Protein AF-A0A183VD42-F1 (afdb_monomer)

Sequence (102 aa):
MDDEQLRRLIASLSLLSDHGSFPLHTFSVLASAAPNDKLAEQLHQRWLSEESFAKIASIALLHVHHMGDMGDLALWSYCLAHLLSDYRSRHSLRKENRMMFR

Radius of gyration: 14.02 Å; Cα contacts (8 Å, |Δi|>4): 71; chains: 1; bounding box: 34×25×36 Å

Secondary structure (DSSP, 8-state):
--HHHHHHHHHHHHHHHHSSS--HHHHHHHHHHS-HHHHHHHHHHHHHH-HHHHHHHHHHHHHHHHHS-GGGHHHHHHHHHHHHHHHHHHHHHHHH-TTS--

Structure (mmCIF, N/CA/C/O backbone):
data_AF-A0A183VD42-F1
#
_entry.id   AF-A0A183VD42-F1
#
loop_
_atom_site.group_PDB
_atom_site.id
_atom_site.type_symbol
_atom_site.label_atom_id
_atom_site.label_alt_id
_atom_site.label_comp_id
_atom_site.label_asym_id
_atom_site.label_entity_id
_atom_site.label_seq_id
_atom_site.pdbx_PDB_ins_code
_atom_site.Cartn_x
_atom_site.Cartn_y
_atom_site.Cartn_z
_atom_site.occupancy
_atom_site.B_iso_or_equiv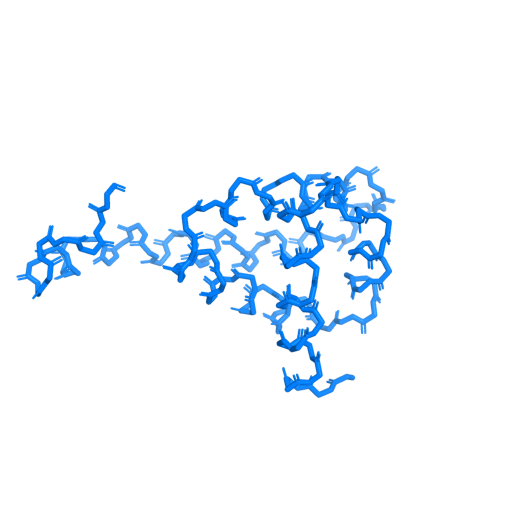
_atom_site.auth_seq_id
_atom_site.auth_comp_id
_atom_site.auth_asym_id
_atom_site.auth_atom_id
_atom_site.pdbx_PDB_model_num
ATOM 1 N N . MET A 1 1 ? 11.074 -10.789 -5.867 1.00 73.31 1 MET A N 1
ATOM 2 C CA . MET A 1 1 ? 11.077 -10.460 -4.428 1.00 73.31 1 MET A CA 1
ATOM 3 C C . MET A 1 1 ? 10.145 -11.429 -3.724 1.00 73.31 1 MET A C 1
ATOM 5 O O . MET A 1 1 ? 9.095 -11.719 -4.289 1.00 73.31 1 MET A O 1
ATOM 9 N N . ASP A 1 2 ? 10.542 -11.977 -2.577 1.00 85.31 2 ASP A N 1
ATOM 10 C CA . ASP A 1 2 ? 9.658 -12.834 -1.776 1.00 85.31 2 ASP A CA 1
ATOM 11 C C . ASP A 1 2 ? 8.735 -11.997 -0.861 1.00 85.31 2 ASP A C 1
ATOM 13 O O . ASP A 1 2 ? 8.968 -10.803 -0.647 1.00 85.31 2 ASP A O 1
ATOM 17 N N . ASP A 1 3 ? 7.653 -12.604 -0.364 1.00 84.69 3 ASP A N 1
ATOM 18 C CA . ASP A 1 3 ? 6.622 -11.887 0.406 1.00 84.69 3 ASP A CA 1
ATOM 19 C C . ASP A 1 3 ? 7.135 -11.404 1.768 1.00 84.69 3 ASP A C 1
ATOM 21 O O . ASP A 1 3 ? 6.746 -10.342 2.250 1.00 84.69 3 ASP A O 1
ATOM 25 N N . GLU A 1 4 ? 8.066 -12.144 2.371 1.00 88.25 4 GLU A N 1
ATOM 26 C CA . GLU A 1 4 ? 8.644 -11.806 3.670 1.00 88.25 4 GLU A CA 1
ATOM 27 C C . GLU A 1 4 ? 9.580 -10.592 3.575 1.00 88.25 4 GLU A C 1
ATOM 29 O O . GLU A 1 4 ? 9.560 -9.712 4.438 1.00 88.25 4 GLU A O 1
ATOM 34 N N . GLN A 1 5 ? 10.374 -10.503 2.509 1.00 88.25 5 GLN A N 1
ATOM 35 C CA . GLN A 1 5 ? 11.199 -9.343 2.186 1.00 88.25 5 GLN A CA 1
ATOM 36 C C . GLN A 1 5 ? 10.332 -8.114 1.940 1.00 88.25 5 GLN A C 1
ATOM 38 O O . GLN A 1 5 ? 10.607 -7.057 2.509 1.00 88.25 5 GLN A O 1
ATOM 43 N N . LEU A 1 6 ? 9.271 -8.250 1.142 1.00 89.25 6 LEU A N 1
ATOM 44 C CA . LEU A 1 6 ? 8.360 -7.147 0.855 1.00 89.25 6 LEU A CA 1
ATOM 45 C C . LEU A 1 6 ? 7.690 -6.632 2.136 1.00 89.25 6 LEU A C 1
ATOM 47 O O . LEU A 1 6 ? 7.701 -5.429 2.398 1.00 89.25 6 LEU A O 1
ATOM 51 N N . ARG A 1 7 ? 7.195 -7.540 2.982 1.00 90.19 7 ARG A N 1
ATOM 52 C CA . ARG A 1 7 ? 6.612 -7.213 4.288 1.00 90.19 7 ARG A CA 1
ATOM 53 C C . ARG A 1 7 ? 7.593 -6.457 5.184 1.00 90.19 7 ARG A C 1
ATOM 55 O O . ARG A 1 7 ? 7.238 -5.433 5.768 1.00 90.19 7 ARG A O 1
ATOM 62 N N . ARG 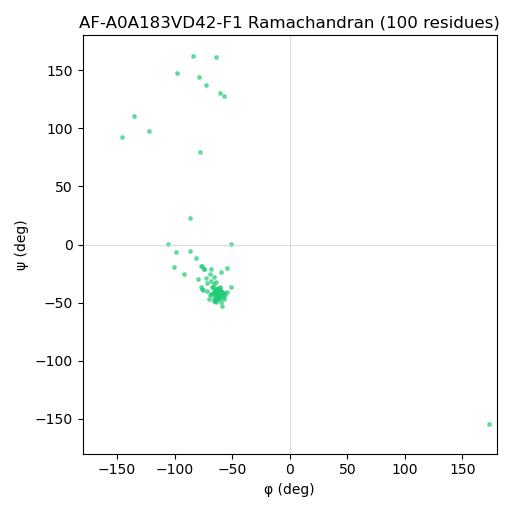A 1 8 ? 8.844 -6.926 5.278 1.00 91.00 8 ARG A N 1
ATOM 63 C CA . ARG A 1 8 ? 9.902 -6.264 6.064 1.00 91.00 8 ARG A CA 1
ATOM 64 C C . ARG A 1 8 ? 10.243 -4.880 5.526 1.00 91.00 8 ARG A C 1
ATOM 66 O O . ARG A 1 8 ? 10.457 -3.966 6.321 1.00 91.00 8 ARG A O 1
ATOM 73 N N . LEU A 1 9 ? 10.280 -4.709 4.206 1.00 90.38 9 LEU A N 1
ATOM 74 C CA . LEU A 1 9 ? 10.547 -3.416 3.578 1.00 90.38 9 LEU A CA 1
ATOM 75 C C . LEU A 1 9 ? 9.418 -2.425 3.863 1.00 90.38 9 LEU A C 1
ATOM 77 O O . LEU A 1 9 ? 9.699 -1.322 4.320 1.00 90.38 9 LEU A O 1
ATOM 81 N N . ILE A 1 10 ? 8.156 -2.827 3.700 1.00 88.94 10 ILE A N 1
ATOM 82 C CA . ILE A 1 10 ? 6.996 -1.985 4.035 1.00 88.94 10 ILE A CA 1
ATOM 83 C C . ILE A 1 10 ? 6.992 -1.605 5.521 1.00 88.94 10 ILE A C 1
ATOM 85 O O . ILE A 1 10 ? 6.813 -0.433 5.852 1.00 88.94 10 ILE A O 1
ATOM 89 N N . ALA A 1 11 ? 7.271 -2.555 6.417 1.00 88.75 11 ALA A N 1
ATOM 90 C CA . ALA A 1 11 ? 7.405 -2.272 7.846 1.00 88.75 11 ALA A CA 1
ATOM 91 C C . ALA A 1 11 ? 8.550 -1.284 8.137 1.00 88.75 11 ALA A C 1
ATOM 93 O O . ALA A 1 11 ? 8.394 -0.372 8.945 1.00 88.75 11 ALA A O 1
ATOM 94 N N . SER A 1 12 ? 9.682 -1.415 7.443 1.00 89.06 12 SER A N 1
ATOM 95 C CA . SER A 1 12 ? 10.818 -0.498 7.597 1.00 89.06 12 SER A CA 1
ATOM 96 C C . SER A 1 12 ? 10.484 0.909 7.097 1.00 89.06 12 SER A C 1
ATOM 98 O O . SER A 1 12 ? 10.819 1.888 7.757 1.00 89.06 12 SER A O 1
ATOM 100 N N . LEU A 1 13 ? 9.784 1.026 5.964 1.00 85.56 13 LEU A N 1
ATOM 101 C CA . LEU A 1 13 ? 9.320 2.309 5.424 1.00 85.56 13 LEU A CA 1
ATOM 102 C C . LEU A 1 13 ? 8.347 3.005 6.388 1.00 85.56 13 LEU A C 1
ATOM 104 O O . LEU A 1 13 ? 8.449 4.212 6.593 1.00 85.56 13 LEU A O 1
ATOM 108 N N . SER A 1 14 ? 7.453 2.229 7.005 1.00 83.44 14 SER A N 1
ATOM 109 C CA . SER A 1 14 ? 6.534 2.690 8.050 1.00 83.44 14 SER A CA 1
ATOM 110 C C . SER A 1 14 ? 7.279 3.207 9.285 1.00 83.44 14 SER A C 1
ATOM 112 O O . SER A 1 14 ? 6.979 4.286 9.784 1.00 83.44 14 SER A O 1
ATOM 114 N N . LEU A 1 15 ? 8.291 2.474 9.752 1.00 86.44 15 LEU A N 1
ATOM 115 C CA . LEU A 1 15 ? 9.092 2.882 10.907 1.00 86.44 15 LEU A CA 1
ATOM 116 C C . LEU A 1 15 ? 9.886 4.163 10.619 1.00 86.44 15 LEU A C 1
ATOM 118 O O . LEU A 1 15 ? 10.000 5.040 11.470 1.00 86.44 15 LEU A O 1
ATOM 122 N N . LEU A 1 16 ? 10.410 4.311 9.401 1.00 81.81 16 LEU A N 1
ATOM 123 C CA . LEU A 1 16 ? 11.116 5.526 8.994 1.00 81.81 16 LEU A CA 1
ATOM 124 C C . LEU A 1 16 ? 10.194 6.751 8.942 1.00 81.81 16 LEU A C 1
ATOM 126 O O . LEU A 1 16 ? 10.638 7.846 9.285 1.00 81.81 16 LEU A O 1
ATOM 130 N N . SER A 1 17 ? 8.920 6.585 8.570 1.00 79.44 17 SER A N 1
ATOM 131 C CA . SER A 1 17 ? 7.954 7.691 8.615 1.00 79.44 17 SER A CA 1
ATOM 132 C C . SER A 1 17 ? 7.588 8.154 10.022 1.00 79.44 17 SER A C 1
ATOM 134 O O . SER A 1 17 ? 7.175 9.298 10.176 1.00 79.44 17 SER A O 1
ATOM 136 N N . ASP A 1 18 ? 7.779 7.327 11.050 1.00 76.56 18 ASP A N 1
ATOM 137 C CA . ASP A 1 18 ? 7.575 7.762 12.438 1.00 76.56 18 ASP A CA 1
ATOM 138 C C . ASP A 1 18 ? 8.716 8.673 12.930 1.00 76.56 18 ASP A C 1
ATOM 140 O O . ASP A 1 18 ? 8.544 9.460 13.861 1.00 76.56 18 ASP A O 1
ATOM 144 N N . HIS A 1 19 ? 9.883 8.606 12.281 1.00 78.00 19 HIS A N 1
ATOM 145 C CA . HIS A 1 19 ? 11.076 9.384 12.622 1.00 78.00 19 HIS A CA 1
ATOM 146 C C . HIS A 1 19 ? 11.366 10.542 11.654 1.00 78.00 19 HIS A C 1
ATOM 148 O O . HIS A 1 19 ? 12.349 11.263 11.837 1.00 78.00 19 HIS A O 1
ATOM 154 N N . GLY A 1 20 ? 10.538 10.747 10.627 1.00 73.81 20 GLY A N 1
ATOM 155 C CA . GLY A 1 20 ? 10.779 11.760 9.605 1.00 73.81 20 GLY A CA 1
ATOM 156 C C . GLY A 1 20 ? 9.794 11.695 8.443 1.00 73.81 20 GLY A C 1
ATOM 157 O O . GLY A 1 20 ? 8.664 11.240 8.577 1.00 73.81 20 GLY A O 1
ATOM 158 N N . SER A 1 21 ? 10.204 12.181 7.272 1.00 76.50 21 SER A N 1
ATOM 159 C CA . SER A 1 21 ? 9.385 12.044 6.069 1.00 76.50 21 SER A CA 1
ATOM 160 C C . SER A 1 21 ? 9.399 10.598 5.571 1.00 76.50 21 SER A C 1
ATOM 162 O O . SER A 1 21 ? 10.444 9.950 5.510 1.00 76.50 21 SER A O 1
ATOM 164 N N . PHE A 1 22 ? 8.231 10.096 5.164 1.00 81.06 22 PHE A N 1
ATOM 165 C CA . PHE A 1 22 ? 8.147 8.815 4.469 1.00 81.06 22 PHE A CA 1
ATOM 166 C C . PHE A 1 22 ? 9.028 8.861 3.207 1.00 81.06 22 PHE A C 1
ATOM 168 O O . PHE A 1 22 ? 8.883 9.795 2.408 1.00 81.06 22 PHE A O 1
ATOM 175 N N . PRO A 1 23 ? 9.942 7.896 2.999 1.00 85.94 23 PRO A N 1
ATOM 176 C CA . PRO A 1 23 ? 10.898 7.950 1.897 1.00 85.94 23 PRO A CA 1
ATOM 177 C C . PRO A 1 23 ? 10.220 7.556 0.574 1.00 85.94 23 PRO A C 1
ATOM 179 O O . PRO A 1 23 ? 10.356 6.438 0.076 1.00 85.94 23 PRO A O 1
ATOM 182 N N . LEU A 1 24 ? 9.486 8.513 -0.002 1.00 86.62 24 LEU A N 1
ATOM 183 C CA . LEU A 1 24 ? 8.653 8.352 -1.199 1.00 86.62 24 LEU A CA 1
ATOM 184 C C . LEU A 1 24 ? 9.423 7.790 -2.397 1.00 86.62 24 LEU A C 1
ATOM 186 O O . LEU A 1 24 ? 8.930 6.893 -3.070 1.00 86.62 24 LEU A O 1
ATOM 190 N N . HIS A 1 25 ? 10.656 8.247 -2.616 1.00 85.88 25 HIS A N 1
ATOM 191 C CA . HIS A 1 25 ? 11.495 7.732 -3.698 1.00 85.88 25 HIS A CA 1
ATOM 192 C C . HIS A 1 25 ? 11.831 6.244 -3.510 1.00 85.88 25 HIS A C 1
ATOM 194 O O . HIS A 1 25 ? 11.782 5.467 -4.461 1.00 85.88 25 HIS A O 1
ATOM 200 N N . THR A 1 26 ? 12.140 5.818 -2.281 1.00 87.81 26 THR A N 1
ATOM 201 C CA . THR A 1 26 ? 12.397 4.403 -1.969 1.00 87.81 26 THR A CA 1
ATOM 202 C C . THR A 1 26 ? 11.153 3.559 -2.221 1.00 87.81 26 THR A C 1
ATOM 204 O O . THR A 1 26 ? 11.256 2.457 -2.755 1.00 87.81 26 THR A O 1
ATOM 207 N N . PHE A 1 27 ? 9.973 4.089 -1.894 1.00 89.06 27 PHE A N 1
ATOM 208 C CA . PHE A 1 27 ? 8.713 3.431 -2.215 1.00 89.06 27 PHE A CA 1
ATOM 209 C C . PHE A 1 27 ? 8.466 3.336 -3.728 1.00 89.06 27 PHE A C 1
ATOM 211 O O . PHE A 1 27 ? 8.055 2.281 -4.189 1.00 89.06 27 PHE A O 1
ATOM 218 N N . SER A 1 28 ? 8.778 4.364 -4.521 1.00 88.00 28 SER A N 1
ATOM 219 C CA . SER A 1 28 ? 8.666 4.298 -5.990 1.00 88.00 28 SER A CA 1
ATOM 220 C C . SER A 1 28 ? 9.581 3.235 -6.605 1.00 88.00 28 SER A C 1
ATOM 222 O O . SER A 1 28 ? 9.182 2.497 -7.507 1.00 88.00 28 SER A O 1
ATOM 224 N N . VAL A 1 29 ? 10.802 3.095 -6.081 1.00 88.00 29 VAL A N 1
ATOM 225 C CA . VAL A 1 29 ? 11.709 2.009 -6.485 1.00 88.00 29 VAL A CA 1
ATOM 226 C C . VAL A 1 29 ? 11.128 0.647 -6.096 1.00 88.00 29 VAL A C 1
ATOM 228 O O . VAL A 1 29 ? 11.177 -0.291 -6.885 1.00 88.00 29 VAL A O 1
ATOM 231 N N . LEU A 1 30 ? 10.523 0.535 -4.911 1.00 88.44 30 LEU A N 1
ATOM 232 C CA . LEU A 1 30 ? 9.847 -0.691 -4.489 1.00 88.44 30 LEU A CA 1
ATOM 233 C C . LEU A 1 30 ? 8.650 -1.021 -5.393 1.00 88.44 30 LEU A C 1
ATOM 235 O O . LEU A 1 30 ? 8.500 -2.171 -5.794 1.00 88.44 30 LEU A O 1
ATOM 239 N N . ALA A 1 31 ? 7.836 -0.024 -5.740 1.00 88.19 31 ALA A N 1
ATOM 240 C CA . ALA A 1 31 ? 6.662 -0.173 -6.594 1.00 88.19 31 ALA A CA 1
ATOM 241 C C . ALA A 1 31 ? 7.019 -0.644 -8.008 1.00 88.19 31 ALA A C 1
ATOM 243 O O . ALA A 1 31 ? 6.333 -1.500 -8.550 1.00 88.19 31 ALA A O 1
ATOM 244 N N . SER A 1 32 ? 8.138 -0.174 -8.562 1.00 86.62 32 SER A N 1
ATOM 245 C CA . SER A 1 32 ? 8.624 -0.636 -9.871 1.00 86.62 32 SER A CA 1
ATOM 246 C C . SER A 1 32 ? 9.296 -2.018 -9.839 1.00 86.62 32 SER A C 1
ATOM 248 O O . SER A 1 32 ? 9.426 -2.659 -10.881 1.00 86.62 32 SER A O 1
ATOM 250 N N . ALA A 1 33 ? 9.720 -2.502 -8.666 1.00 87.88 33 ALA A N 1
ATOM 251 C CA . ALA A 1 33 ? 10.408 -3.788 -8.508 1.00 87.88 33 ALA A CA 1
ATOM 252 C C . ALA A 1 33 ? 9.506 -4.932 -8.000 1.00 87.88 33 ALA A C 1
ATOM 254 O O . ALA A 1 33 ? 9.865 -6.109 -8.121 1.00 87.88 33 ALA A O 1
ATOM 255 N N . ALA A 1 34 ? 8.367 -4.609 -7.386 1.00 88.88 34 ALA A N 1
ATOM 256 C CA . ALA A 1 34 ? 7.448 -5.564 -6.778 1.00 88.88 34 ALA A CA 1
ATOM 257 C C . ALA A 1 34 ? 6.272 -5.908 -7.708 1.00 88.88 34 ALA A C 1
ATOM 259 O O . ALA A 1 34 ? 5.782 -5.039 -8.423 1.00 88.88 34 ALA A O 1
ATOM 260 N N . PRO A 1 35 ? 5.736 -7.141 -7.655 1.00 90.44 35 PRO A N 1
ATOM 261 C CA . PRO A 1 35 ? 4.427 -7.431 -8.234 1.00 90.44 35 PRO A CA 1
ATOM 262 C C . PRO A 1 35 ? 3.335 -6.576 -7.572 1.00 90.44 35 PRO A C 1
ATOM 264 O O . PRO A 1 35 ? 3.248 -6.510 -6.343 1.00 90.44 35 PRO A O 1
ATOM 267 N N . ASN A 1 36 ? 2.510 -5.920 -8.391 1.00 90.75 36 ASN A N 1
ATOM 268 C CA . ASN A 1 36 ? 1.508 -4.946 -7.943 1.00 90.75 36 ASN A CA 1
ATOM 269 C C . ASN A 1 36 ? 0.454 -5.533 -6.992 1.00 90.75 36 ASN A C 1
ATOM 271 O O . ASN A 1 36 ? 0.029 -4.861 -6.057 1.00 90.75 36 ASN A O 1
ATOM 275 N N . ASP A 1 37 ? 0.044 -6.778 -7.217 1.00 92.06 37 ASP A N 1
ATOM 276 C CA . ASP A 1 37 ? -0.897 -7.520 -6.374 1.00 92.06 37 ASP A CA 1
ATOM 277 C C . ASP A 1 37 ? -0.320 -7.768 -4.975 1.00 92.06 37 ASP A C 1
ATOM 279 O O . ASP A 1 37 ? -0.943 -7.429 -3.970 1.00 92.06 37 ASP A O 1
ATOM 283 N N . LYS A 1 38 ? 0.918 -8.266 -4.906 1.00 92.75 38 LYS A N 1
ATOM 284 C CA . LYS A 1 38 ? 1.617 -8.525 -3.641 1.00 92.75 38 LYS A CA 1
ATOM 285 C C . LYS A 1 38 ? 1.892 -7.238 -2.874 1.00 92.75 38 LYS A C 1
ATOM 287 O O . LYS A 1 38 ? 1.736 -7.193 -1.657 1.00 92.75 38 LYS A O 1
ATOM 292 N N . LEU A 1 39 ? 2.285 -6.174 -3.574 1.00 91.94 39 LEU A N 1
ATOM 293 C CA . LEU A 1 39 ? 2.483 -4.864 -2.959 1.00 91.94 39 LEU A CA 1
ATOM 294 C C . LEU A 1 39 ? 1.173 -4.301 -2.404 1.00 91.94 39 LEU A C 1
ATOM 296 O O . LEU A 1 39 ? 1.160 -3.824 -1.269 1.00 91.94 39 LEU A O 1
ATOM 300 N N . ALA A 1 40 ? 0.077 -4.397 -3.159 1.00 93.44 40 ALA A N 1
ATOM 301 C CA . ALA A 1 40 ? -1.239 -3.980 -2.692 1.00 93.44 40 ALA A CA 1
ATOM 302 C C . ALA A 1 40 ? -1.682 -4.757 -1.447 1.00 93.44 40 ALA A C 1
ATOM 304 O O . ALA A 1 40 ? -2.173 -4.142 -0.503 1.00 93.44 40 ALA A O 1
ATOM 305 N N . GLU A 1 41 ? -1.455 -6.072 -1.406 1.00 93.62 41 GLU A N 1
ATOM 306 C CA . GLU A 1 41 ? -1.782 -6.902 -0.246 1.00 93.62 41 GLU A CA 1
ATOM 307 C C . GLU A 1 41 ? -0.978 -6.489 0.996 1.00 93.62 41 GLU A C 1
ATOM 309 O O . GLU A 1 41 ? -1.539 -6.331 2.080 1.00 93.62 41 GLU A O 1
ATOM 314 N N . GLN A 1 42 ? 0.328 -6.245 0.854 1.00 92.62 42 GLN A N 1
ATOM 315 C CA . GLN A 1 42 ? 1.160 -5.815 1.983 1.00 92.62 42 GLN A CA 1
ATOM 316 C C . GLN A 1 42 ? 0.793 -4.408 2.476 1.00 92.62 42 GLN A C 1
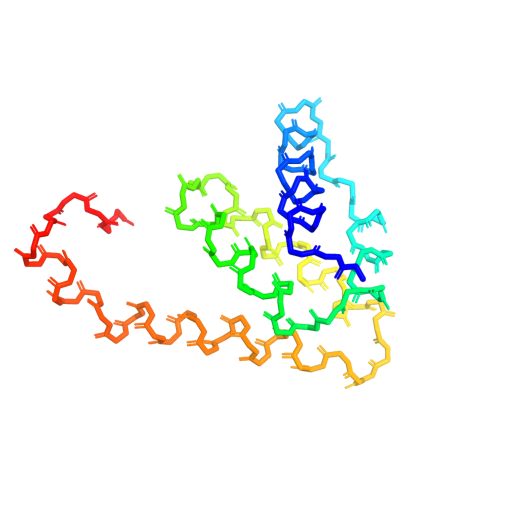ATOM 318 O O . GLN A 1 42 ? 0.783 -4.160 3.684 1.00 92.62 42 GLN A O 1
ATOM 323 N N . LEU A 1 43 ? 0.434 -3.494 1.569 1.00 92.25 43 LEU A N 1
ATOM 324 C CA . LEU A 1 43 ? -0.117 -2.187 1.937 1.00 92.25 43 LEU A CA 1
ATOM 325 C C . LEU A 1 43 ? -1.453 -2.331 2.672 1.00 92.25 43 LEU A C 1
ATOM 327 O O . LEU A 1 43 ? -1.643 -1.675 3.698 1.00 92.25 43 LEU A O 1
ATOM 331 N N . HIS A 1 44 ? -2.334 -3.214 2.186 1.00 93.00 44 HIS A N 1
ATOM 332 C CA . HIS A 1 44 ? -3.639 -3.504 2.783 1.00 93.00 44 HIS A CA 1
ATOM 333 C C . HIS A 1 44 ? -3.509 -3.997 4.216 1.00 93.00 44 HIS A C 1
ATOM 335 O O . HIS A 1 44 ? -4.074 -3.403 5.134 1.00 93.00 44 HIS A O 1
ATOM 341 N N . GLN A 1 45 ? -2.684 -5.021 4.431 1.00 91.00 45 GLN A N 1
ATOM 342 C CA . GLN A 1 45 ? -2.417 -5.547 5.768 1.00 91.00 45 GLN A CA 1
ATOM 343 C C . GLN A 1 45 ? -1.874 -4.465 6.703 1.00 91.00 45 GLN A C 1
ATOM 345 O O . GLN A 1 45 ? -2.289 -4.371 7.861 1.00 91.00 45 GLN A O 1
ATOM 350 N N . ARG A 1 46 ? -0.973 -3.612 6.202 1.00 90.06 46 ARG A N 1
ATOM 351 C CA . ARG A 1 46 ? -0.346 -2.576 7.017 1.00 90.06 46 ARG A CA 1
ATOM 352 C C . ARG A 1 46 ? -1.325 -1.472 7.409 1.00 90.06 46 ARG A C 1
ATOM 354 O O . ARG A 1 46 ? -1.388 -1.145 8.592 1.00 90.06 46 ARG A O 1
ATOM 361 N N . TRP A 1 47 ? -2.120 -0.941 6.478 1.00 90.06 47 TRP A N 1
ATOM 362 C CA . TRP A 1 47 ? -3.077 0.121 6.811 1.00 90.06 47 TRP A CA 1
ATOM 363 C C . TRP A 1 47 ? -4.230 -0.370 7.690 1.00 90.06 47 TRP A C 1
ATOM 365 O O . TRP A 1 47 ? -4.806 0.424 8.426 1.00 90.06 47 TRP A O 1
ATOM 375 N N . LEU A 1 48 ? -4.571 -1.665 7.641 1.00 87.31 48 LEU A N 1
ATOM 376 C CA . LEU A 1 48 ? -5.536 -2.256 8.571 1.00 87.31 48 LEU A CA 1
ATOM 377 C C . LEU A 1 48 ? -4.952 -2.397 9.981 1.00 87.31 48 LEU A C 1
ATOM 379 O O . LEU A 1 48 ? -5.682 -2.289 10.963 1.00 87.31 48 LEU A O 1
ATOM 383 N N . SER A 1 49 ? -3.644 -2.647 10.085 1.00 86.44 49 SER A N 1
ATOM 384 C CA . SER A 1 49 ? -2.958 -2.782 11.373 1.00 86.44 49 SER A CA 1
ATOM 385 C C . SER A 1 49 ? -2.624 -1.443 12.037 1.00 86.44 49 SER A C 1
ATOM 38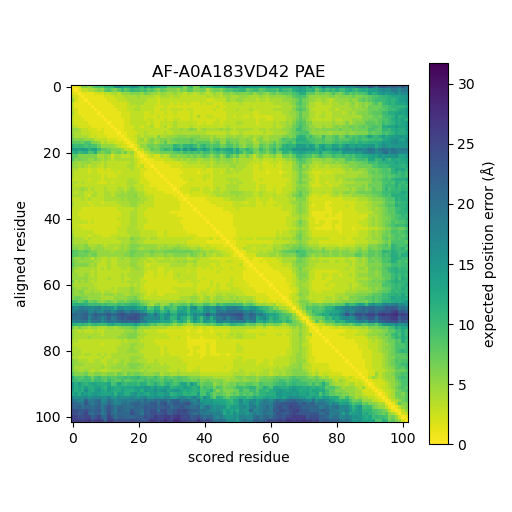7 O O . SER A 1 49 ? -2.566 -1.370 13.263 1.00 86.44 49 SER A O 1
ATOM 389 N N . GLU A 1 50 ? -2.398 -0.391 11.244 1.00 86.12 50 GLU A N 1
ATOM 390 C CA . GLU A 1 50 ? -1.855 0.886 11.710 1.00 86.12 50 GLU A CA 1
ATOM 391 C C . GLU A 1 50 ? -2.620 2.071 11.114 1.00 86.12 50 GLU A C 1
ATOM 393 O O . GLU A 1 50 ? -2.508 2.386 9.928 1.00 86.12 50 GLU A O 1
ATOM 398 N N . GLU A 1 51 ? -3.361 2.778 11.969 1.00 78.75 51 GLU A N 1
ATOM 399 C CA . GLU A 1 51 ? -4.197 3.922 11.579 1.00 78.75 51 GLU A CA 1
ATOM 400 C C . GLU A 1 51 ? -3.373 5.061 10.95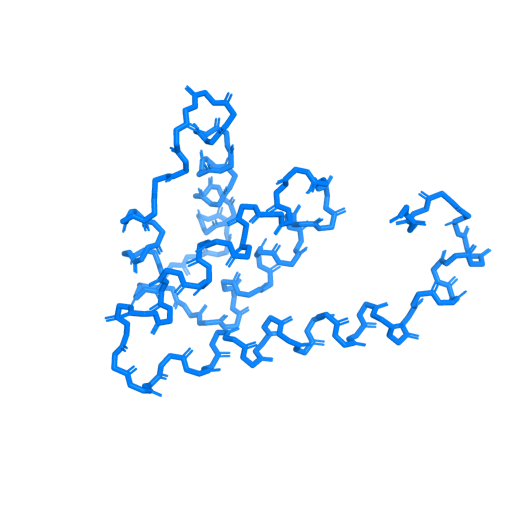0 1.00 78.75 51 GLU A C 1
ATOM 402 O O . GLU A 1 51 ? -3.782 5.667 9.957 1.00 78.75 51 GLU A O 1
ATOM 407 N N . SER A 1 52 ? -2.168 5.319 11.472 1.00 81.81 52 SER A N 1
ATOM 408 C CA . SER A 1 52 ? -1.239 6.317 10.922 1.00 81.81 52 SER A CA 1
ATOM 409 C C . SER A 1 52 ? -0.768 5.959 9.510 1.00 81.81 52 SER A C 1
ATOM 411 O O . SER A 1 52 ? -0.555 6.849 8.678 1.00 81.81 52 SER A O 1
ATOM 413 N N . PHE A 1 53 ? -0.653 4.662 9.211 1.00 85.88 53 PHE A N 1
ATOM 414 C CA . PHE A 1 53 ? -0.126 4.177 7.945 1.00 85.88 53 PHE A CA 1
ATOM 415 C C . PHE A 1 53 ? -1.101 4.382 6.786 1.00 85.88 53 PHE A C 1
ATOM 417 O O . PHE A 1 53 ? -0.657 4.613 5.666 1.00 85.88 53 PHE A O 1
ATOM 424 N N . ALA A 1 54 ? -2.416 4.388 7.025 1.00 85.06 54 ALA A N 1
ATOM 425 C CA . ALA A 1 54 ? -3.406 4.615 5.968 1.00 85.06 54 ALA A CA 1
ATOM 426 C C . ALA A 1 54 ? -3.172 5.945 5.226 1.00 85.06 54 ALA A C 1
ATOM 428 O O . ALA A 1 54 ? -3.182 6.004 3.992 1.00 85.06 54 ALA A O 1
ATOM 429 N N . LYS A 1 55 ? -2.874 7.017 5.974 1.00 85.69 55 LYS A N 1
ATOM 430 C CA . LYS A 1 55 ? -2.552 8.325 5.390 1.00 85.69 55 LYS A CA 1
ATOM 431 C C . LYS A 1 55 ? -1.246 8.273 4.595 1.00 85.69 55 LYS A C 1
ATOM 433 O O . LYS A 1 55 ? -1.188 8.793 3.483 1.00 85.69 55 LYS A O 1
ATOM 438 N N . ILE A 1 56 ? -0.223 7.616 5.132 1.00 87.81 56 ILE A N 1
ATOM 439 C CA . ILE A 1 56 ? 1.085 7.461 4.483 1.00 87.81 56 ILE A CA 1
ATOM 440 C C . ILE A 1 56 ? 0.962 6.668 3.176 1.00 87.81 56 ILE A C 1
ATOM 442 O O . ILE A 1 56 ? 1.445 7.121 2.139 1.00 87.81 56 ILE A O 1
ATOM 446 N N . ALA A 1 57 ? 0.250 5.540 3.202 1.00 88.44 57 ALA A N 1
ATOM 447 C CA . ALA A 1 57 ? -0.011 4.703 2.038 1.00 88.44 57 ALA A CA 1
ATOM 448 C C . ALA A 1 57 ? -0.709 5.492 0.922 1.00 88.44 57 ALA A C 1
ATOM 450 O O . ALA A 1 57 ? -0.311 5.391 -0.235 1.00 88.44 57 ALA A O 1
ATOM 451 N N . SER A 1 58 ? -1.687 6.342 1.259 1.00 88.31 58 SER A N 1
ATOM 452 C CA . SER A 1 58 ? -2.369 7.181 0.264 1.00 88.31 58 SER A CA 1
ATOM 453 C C . SER A 1 58 ? -1.428 8.177 -0.431 1.00 88.31 58 SER A C 1
ATOM 455 O O . SER A 1 58 ? -1.495 8.341 -1.649 1.00 88.31 58 SER A O 1
ATOM 457 N N . ILE A 1 59 ? -0.502 8.793 0.315 1.00 88.81 59 ILE A N 1
ATOM 458 C CA . ILE A 1 59 ? 0.498 9.725 -0.232 1.00 88.81 59 ILE A CA 1
ATOM 459 C C . ILE A 1 59 ? 1.500 8.968 -1.111 1.00 88.81 59 ILE A C 1
ATOM 461 O O . ILE A 1 59 ? 1.851 9.438 -2.192 1.00 88.81 59 ILE A O 1
ATOM 465 N N . ALA A 1 60 ? 1.937 7.791 -0.664 1.00 87.88 60 ALA A N 1
ATOM 466 C CA . ALA A 1 60 ? 2.865 6.935 -1.389 1.00 87.88 60 ALA A CA 1
ATOM 467 C C . ALA A 1 60 ? 2.281 6.465 -2.732 1.00 87.88 60 ALA A C 1
ATOM 469 O O . ALA A 1 60 ? 2.935 6.597 -3.767 1.00 87.88 60 ALA A O 1
ATOM 470 N N . LEU A 1 61 ? 1.025 6.004 -2.737 1.00 89.38 61 LEU A N 1
ATOM 471 C CA . LEU A 1 61 ? 0.306 5.616 -3.954 1.00 89.38 61 LEU A CA 1
ATOM 472 C C . LEU A 1 61 ? 0.146 6.798 -4.915 1.00 89.38 61 LEU A C 1
ATOM 474 O O . LEU A 1 61 ? 0.438 6.660 -6.104 1.00 89.38 61 LEU A O 1
ATOM 478 N N . LEU A 1 62 ? -0.253 7.971 -4.404 1.00 88.12 62 LEU A N 1
ATOM 479 C CA . LEU A 1 62 ? -0.379 9.200 -5.197 1.00 88.12 62 LEU A CA 1
ATOM 480 C C . LEU A 1 62 ? 0.948 9.615 -5.837 1.00 88.12 62 LEU A C 1
ATOM 482 O O . LEU A 1 62 ? 0.979 10.028 -6.994 1.00 88.12 62 LEU A O 1
ATOM 486 N N . HIS A 1 63 ? 2.048 9.484 -5.101 1.00 86.75 63 HIS A N 1
ATOM 487 C CA . HIS A 1 63 ? 3.375 9.785 -5.619 1.00 86.75 63 HIS A CA 1
ATOM 488 C C . HIS A 1 63 ? 3.774 8.844 -6.763 1.00 86.75 63 HIS A C 1
ATOM 490 O O . HIS A 1 63 ? 4.219 9.325 -7.802 1.00 86.75 63 HIS A O 1
ATOM 496 N N . VAL A 1 64 ? 3.552 7.533 -6.614 1.00 87.00 64 VAL A N 1
ATOM 497 C CA . VAL A 1 64 ? 3.827 6.548 -7.676 1.00 87.00 64 VAL A CA 1
ATOM 498 C C . VAL A 1 64 ? 2.976 6.818 -8.914 1.00 87.00 64 VAL A C 1
ATOM 500 O O . VAL A 1 64 ? 3.503 6.824 -10.020 1.00 87.00 64 VAL A O 1
ATOM 503 N N . HIS A 1 65 ? 1.695 7.151 -8.742 1.00 83.88 65 HIS A N 1
ATOM 504 C CA . HIS A 1 65 ? 0.816 7.514 -9.858 1.00 83.88 65 HIS A CA 1
ATOM 505 C C . HIS A 1 65 ? 1.311 8.722 -10.654 1.00 83.88 65 HIS A C 1
ATOM 507 O O . HIS A 1 65 ? 1.219 8.733 -11.874 1.00 83.88 65 HIS A O 1
ATOM 513 N N . HIS A 1 66 ? 1.821 9.752 -9.977 1.00 82.56 66 HIS A N 1
ATOM 514 C CA . HIS A 1 66 ? 2.347 10.939 -10.653 1.00 82.56 66 HIS A CA 1
ATOM 515 C C . HIS A 1 66 ? 3.712 10.713 -11.316 1.00 82.56 66 HIS A C 1
ATOM 517 O O . HIS A 1 66 ? 4.093 11.494 -12.184 1.00 82.56 66 HIS A O 1
ATOM 523 N N . MET A 1 67 ? 4.464 9.701 -10.878 1.00 77.44 67 MET A N 1
ATOM 524 C CA . MET A 1 67 ? 5.782 9.362 -11.426 1.00 77.44 67 MET A CA 1
ATOM 525 C C . MET A 1 67 ? 5.699 8.336 -12.564 1.00 77.44 67 MET A C 1
ATOM 527 O O . MET A 1 67 ? 6.603 8.289 -13.396 1.00 77.44 67 MET A O 1
ATOM 531 N N . GLY A 1 68 ? 4.651 7.510 -12.591 1.00 65.50 68 GLY A N 1
ATOM 532 C CA . GLY A 1 68 ? 4.428 6.508 -13.625 1.00 65.50 68 GLY A CA 1
ATOM 533 C C . GLY A 1 68 ? 3.852 7.101 -14.911 1.00 65.50 68 GLY A C 1
ATOM 534 O O . GLY A 1 68 ? 3.004 7.992 -14.884 1.00 65.50 68 GLY A O 1
ATOM 535 N N . ASP A 1 69 ? 4.277 6.554 -16.051 1.00 57.91 69 ASP A N 1
ATOM 536 C CA . ASP A 1 69 ? 3.481 6.616 -17.282 1.00 57.91 69 ASP A CA 1
ATOM 537 C C . ASP A 1 69 ? 2.173 5.826 -17.044 1.00 57.91 69 ASP A C 1
ATOM 539 O O . ASP A 1 69 ? 2.126 5.016 -16.118 1.00 57.91 69 ASP A O 1
ATOM 543 N N . MET A 1 70 ? 1.108 6.013 -17.834 1.00 53.53 70 MET A N 1
ATOM 544 C CA . MET A 1 70 ? -0.258 5.472 -17.583 1.00 53.53 70 MET A CA 1
ATOM 545 C C . MET A 1 70 ? -0.396 3.943 -17.281 1.00 53.53 70 MET A C 1
ATOM 547 O O . MET A 1 70 ? -1.508 3.457 -17.082 1.00 53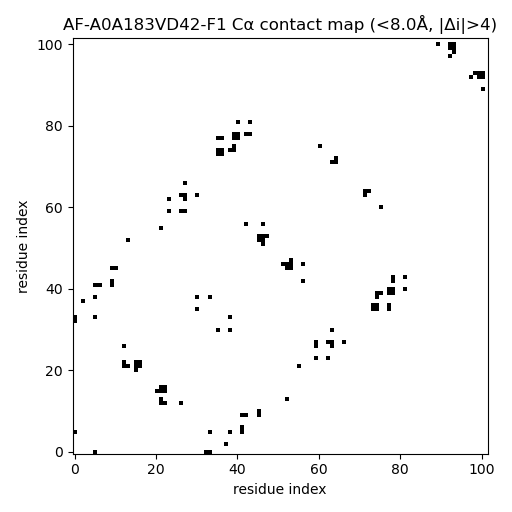.53 70 MET A O 1
ATOM 551 N N . GLY A 1 71 ? 0.691 3.165 -17.246 1.00 53.31 71 GLY A N 1
ATOM 552 C CA . GLY A 1 71 ? 0.759 1.725 -16.982 1.00 53.31 71 GLY A CA 1
ATOM 553 C C . GLY A 1 71 ? 0.602 1.260 -15.524 1.00 53.31 71 GLY A C 1
ATOM 554 O O . GLY A 1 71 ? 0.228 0.107 -15.323 1.00 53.31 71 GLY A O 1
ATOM 555 N N . ASP A 1 72 ? 0.776 2.109 -14.505 1.00 64.50 72 ASP A N 1
ATOM 556 C CA . ASP A 1 72 ? 0.692 1.676 -13.088 1.00 64.50 72 ASP A CA 1
ATOM 557 C C . ASP A 1 72 ? -0.733 1.690 -12.487 1.00 64.50 72 ASP A C 1
ATOM 559 O O . ASP A 1 72 ? -0.938 1.685 -11.269 1.00 64.50 72 ASP A O 1
ATOM 563 N N . LEU A 1 73 ? -1.758 1.616 -13.343 1.00 77.50 73 LEU A N 1
ATOM 564 C CA . LEU A 1 73 ? -3.165 1.444 -12.947 1.00 77.50 73 LEU A CA 1
ATOM 565 C C . LEU A 1 73 ? -3.416 0.151 -12.155 1.00 77.50 73 LEU A C 1
ATOM 567 O O . LEU A 1 73 ? -4.396 0.066 -11.411 1.00 77.50 73 LEU A O 1
ATOM 571 N N . ALA A 1 74 ? -2.563 -0.864 -12.309 1.00 88.38 74 ALA A N 1
ATOM 572 C CA . ALA A 1 74 ? -2.752 -2.164 -11.673 1.00 88.38 74 ALA A CA 1
ATOM 573 C C . ALA A 1 74 ? -2.661 -2.080 -10.141 1.00 88.38 74 ALA A C 1
ATOM 575 O O . ALA A 1 74 ? -3.572 -2.552 -9.463 1.00 88.38 74 ALA A O 1
ATOM 576 N N . LEU A 1 75 ? -1.625 -1.430 -9.591 1.00 89.19 75 LEU A N 1
ATOM 577 C CA . LEU A 1 75 ? -1.465 -1.264 -8.139 1.00 89.19 75 LEU A CA 1
ATOM 578 C C . LEU A 1 75 ? -2.674 -0.547 -7.527 1.00 89.19 75 LEU A C 1
ATOM 580 O O . LEU A 1 75 ? -3.246 -1.000 -6.539 1.00 89.19 75 LEU A O 1
ATOM 584 N N . TRP A 1 76 ? -3.115 0.529 -8.177 1.00 89.25 76 TRP A N 1
ATOM 585 C CA . TRP A 1 76 ? -4.297 1.289 -7.781 1.00 89.25 76 TRP A CA 1
ATOM 586 C C . TRP A 1 76 ? -5.571 0.462 -7.820 1.00 89.25 76 TRP A C 1
ATOM 588 O O . TRP A 1 76 ? -6.370 0.523 -6.889 1.00 89.25 76 TRP A O 1
ATOM 598 N N . SER A 1 77 ? -5.752 -0.324 -8.879 1.00 91.50 77 SER A N 1
ATOM 599 C CA . SER A 1 77 ? -6.916 -1.195 -9.034 1.00 91.50 77 SER A CA 1
ATOM 600 C C . SER A 1 77 ? -6.966 -2.251 -7.932 1.00 91.50 77 SER A C 1
ATOM 602 O O . SER A 1 77 ? -8.032 -2.475 -7.359 1.00 91.50 77 SER A O 1
ATOM 604 N N . TYR A 1 78 ? -5.824 -2.848 -7.573 1.00 94.12 78 TYR A N 1
ATOM 605 C CA . TYR A 1 78 ? -5.743 -3.783 -6.450 1.00 94.12 78 TYR A CA 1
ATOM 606 C C . TYR A 1 78 ? -6.025 -3.094 -5.111 1.00 94.12 78 TYR A C 1
ATOM 608 O O . TYR A 1 78 ? -6.875 -3.564 -4.356 1.00 94.12 78 TYR A O 1
ATOM 616 N N . CYS A 1 79 ? -5.400 -1.946 -4.827 1.00 93.00 79 CYS A N 1
ATOM 617 C CA . CYS A 1 79 ? -5.674 -1.191 -3.600 1.00 93.00 79 CYS A CA 1
ATOM 618 C C . CYS A 1 79 ? -7.150 -0.768 -3.497 1.00 93.00 79 CYS A C 1
ATOM 620 O O . CYS A 1 79 ? -7.749 -0.868 -2.426 1.00 93.00 79 CYS A O 1
ATOM 622 N N . LEU A 1 80 ? -7.767 -0.354 -4.607 1.00 92.44 80 LEU A N 1
ATOM 623 C CA . LEU A 1 80 ? -9.190 -0.028 -4.661 1.00 92.44 80 LEU A CA 1
ATOM 624 C C . LEU A 1 80 ? -10.062 -1.265 -4.420 1.00 92.44 80 LEU A C 1
ATOM 626 O O . LEU A 1 80 ? -11.052 -1.175 -3.695 1.00 92.44 80 LEU A O 1
ATOM 630 N N . ALA A 1 81 ? -9.701 -2.419 -4.983 1.00 94.94 81 ALA A N 1
ATOM 631 C CA . ALA A 1 81 ? -10.407 -3.672 -4.736 1.00 94.94 81 ALA A CA 1
ATOM 632 C C . ALA A 1 81 ? -10.380 -4.052 -3.246 1.00 94.94 81 ALA 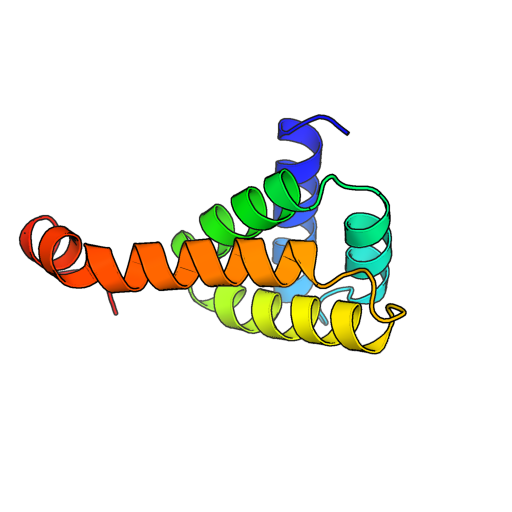A C 1
ATOM 634 O O . ALA A 1 81 ? -11.425 -4.410 -2.696 1.00 94.94 81 ALA A O 1
ATOM 635 N N . HIS A 1 82 ? -9.233 -3.895 -2.576 1.00 94.12 82 HIS A N 1
ATOM 636 C CA . HIS A 1 82 ? -9.118 -4.078 -1.126 1.00 94.12 82 HIS A CA 1
ATOM 637 C C . HIS A 1 82 ? -10.033 -3.116 -0.356 1.00 94.12 82 HIS A C 1
ATOM 639 O O . HIS A 1 82 ? -10.846 -3.565 0.449 1.00 94.12 82 HIS A O 1
ATOM 645 N N . LEU A 1 83 ? -10.007 -1.816 -0.672 1.00 91.62 83 LEU A N 1
ATOM 646 C CA . LEU A 1 83 ? -10.876 -0.819 -0.030 1.00 91.62 83 LEU A CA 1
ATOM 647 C C . LEU A 1 83 ? -12.371 -1.112 -0.226 1.00 91.62 83 LEU A C 1
ATOM 649 O O . LEU A 1 83 ? -13.165 -0.974 0.706 1.00 91.62 83 LEU A O 1
ATOM 653 N N . LEU A 1 84 ? -12.779 -1.528 -1.427 1.00 93.69 84 LEU A N 1
ATOM 654 C CA . LEU A 1 84 ? -14.166 -1.906 -1.710 1.00 93.69 84 LEU A CA 1
ATOM 655 C C . LEU A 1 84 ? -14.572 -3.177 -0.953 1.00 93.69 84 LEU A C 1
ATOM 657 O O . LEU A 1 84 ? -15.709 -3.270 -0.481 1.00 93.69 84 LEU A O 1
ATOM 661 N N . SER A 1 85 ? -13.655 -4.135 -0.811 1.00 92.31 85 SER A N 1
ATOM 662 C CA . SER A 1 85 ? -13.857 -5.346 -0.012 1.00 92.31 85 SER A CA 1
ATOM 663 C C . SER A 1 85 ? -14.040 -5.018 1.474 1.00 92.31 85 SER A C 1
ATOM 665 O O . SER A 1 85 ? -15.014 -5.461 2.096 1.00 92.31 85 SER A O 1
ATOM 667 N N . ASP A 1 86 ? -13.180 -4.160 2.027 1.00 89.44 86 ASP A N 1
ATOM 668 C CA . ASP A 1 86 ? -13.268 -3.668 3.406 1.00 89.44 86 ASP A CA 1
ATOM 669 C C . ASP A 1 86 ? -14.584 -2.913 3.626 1.00 89.44 86 ASP A C 1
ATOM 671 O O . ASP A 1 86 ? -15.321 -3.153 4.586 1.00 89.44 86 ASP A O 1
ATOM 675 N N . TYR A 1 87 ? -14.953 -2.048 2.678 1.00 88.12 87 TYR A N 1
ATOM 676 C CA . TYR A 1 87 ? -16.212 -1.318 2.728 1.00 88.12 87 TYR A CA 1
ATOM 677 C C . TYR A 1 87 ? -17.408 -2.271 2.711 1.00 88.12 87 TYR A C 1
ATOM 679 O O . TYR A 1 87 ? -18.330 -2.103 3.510 1.00 88.12 87 TYR A O 1
ATOM 687 N N . ARG A 1 88 ? -17.417 -3.287 1.843 1.00 90.69 88 ARG A N 1
ATOM 688 C CA . ARG A 1 88 ? -18.503 -4.276 1.763 1.00 90.69 88 ARG A CA 1
ATOM 689 C C . ARG A 1 88 ? -18.629 -5.099 3.049 1.00 90.69 88 ARG A C 1
ATOM 691 O O . ARG A 1 88 ? -19.747 -5.382 3.476 1.00 90.69 88 ARG A O 1
ATOM 698 N N . SER A 1 89 ? -17.510 -5.454 3.673 1.00 87.31 89 SER A N 1
ATOM 699 C CA . SER A 1 89 ? -17.460 -6.276 4.889 1.00 87.31 89 SER A CA 1
ATOM 700 C C . SER A 1 89 ? -17.589 -5.478 6.196 1.00 87.31 89 SER A C 1
ATOM 702 O O . SER A 1 89 ? -17.763 -6.066 7.264 1.00 87.31 89 SER A O 1
ATOM 704 N N . ARG A 1 90 ? -17.613 -4.138 6.148 1.00 83.00 90 ARG A N 1
ATOM 705 C CA . ARG A 1 90 ? -17.681 -3.272 7.343 1.00 83.00 90 ARG A CA 1
ATOM 706 C C . ARG A 1 90 ? -18.806 -3.626 8.319 1.00 83.00 90 ARG A C 1
ATOM 708 O O . ARG A 1 90 ? -18.646 -3.502 9.529 1.00 83.00 90 ARG A O 1
ATOM 715 N N . HIS A 1 91 ? -19.970 -4.040 7.813 1.00 79.69 91 HIS A N 1
ATOM 716 C CA . HIS A 1 91 ? -21.137 -4.324 8.650 1.00 79.69 91 HIS A CA 1
ATOM 717 C C . HIS A 1 91 ? -21.017 -5.665 9.377 1.00 79.69 91 HIS A C 1
ATOM 719 O O . HIS A 1 91 ? -21.400 -5.745 10.544 1.00 79.69 91 HIS A O 1
ATOM 725 N N . SER A 1 92 ? -20.461 -6.692 8.727 1.00 80.88 92 SER A N 1
ATOM 726 C CA . SER A 1 92 ? -20.157 -7.969 9.381 1.00 80.88 92 SER A CA 1
ATOM 727 C C . SER A 1 92 ? -19.020 -7.805 10.387 1.00 80.88 92 SER A C 1
ATOM 729 O O . SER A 1 92 ? -19.169 -8.221 11.532 1.00 80.88 92 SER A O 1
ATOM 731 N N . LEU A 1 93 ? -17.958 -7.080 10.020 1.00 73.00 93 LEU A N 1
ATOM 732 C CA . LEU A 1 93 ? -16.812 -6.821 10.898 1.00 73.00 93 LEU A CA 1
ATOM 733 C C . LEU A 1 93 ? -17.205 -6.017 12.146 1.00 73.00 93 LEU A C 1
ATOM 735 O O . LEU A 1 93 ? -16.819 -6.377 13.252 1.00 73.00 93 LEU A O 1
ATOM 739 N N . ARG A 1 94 ? -18.062 -4.994 12.019 1.00 71.81 94 ARG A N 1
ATOM 740 C CA . ARG A 1 94 ? -18.605 -4.256 13.180 1.00 71.81 94 ARG A CA 1
ATOM 741 C C . ARG A 1 94 ? -19.514 -5.099 14.074 1.00 71.81 94 ARG A C 1
ATOM 743 O O . ARG A 1 94 ? -19.649 -4.789 15.257 1.00 71.81 94 ARG A O 1
ATOM 750 N N . LYS A 1 95 ? -20.182 -6.114 13.516 1.00 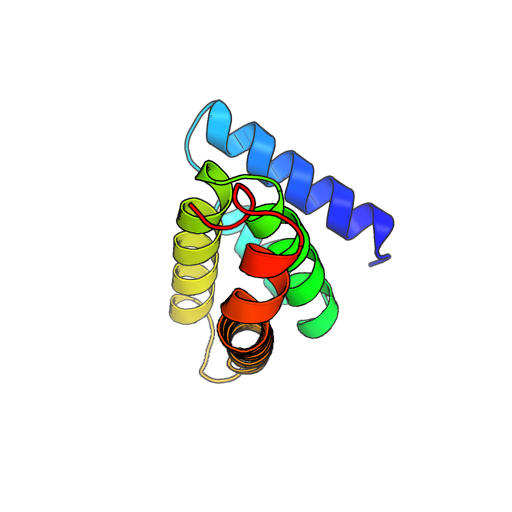72.38 95 LYS A N 1
ATOM 751 C CA . LYS A 1 95 ? -21.050 -7.021 14.276 1.00 72.38 95 LYS A CA 1
ATOM 752 C 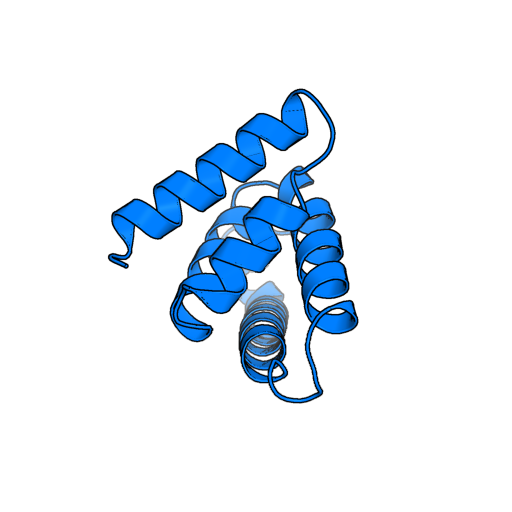C . LYS A 1 95 ? -20.227 -8.016 15.094 1.00 72.38 95 LYS A C 1
ATOM 754 O O . LYS A 1 95 ? -20.598 -8.294 16.228 1.00 72.38 95 LYS A O 1
ATOM 759 N N . GLU A 1 96 ? -19.126 -8.510 14.536 1.00 74.00 96 GLU A N 1
ATOM 760 C CA . GLU A 1 96 ? -18.193 -9.413 15.223 1.00 74.00 96 GLU A CA 1
ATOM 761 C C . GLU A 1 96 ? -17.281 -8.670 16.200 1.00 74.00 96 GLU A C 1
ATOM 763 O O . GLU A 1 96 ? -16.987 -9.174 17.281 1.00 74.00 96 GLU A O 1
ATOM 768 N N . ASN A 1 97 ? -16.867 -7.451 15.856 1.00 63.22 97 ASN A N 1
ATOM 769 C CA . ASN A 1 97 ? -15.939 -6.676 16.659 1.00 63.22 97 ASN A CA 1
ATOM 770 C C . ASN A 1 97 ? -16.266 -5.179 16.560 1.00 63.22 97 ASN A C 1
ATOM 772 O O . ASN A 1 97 ? -15.807 -4.458 15.672 1.00 63.22 97 ASN A O 1
ATOM 776 N N . ARG A 1 98 ? -17.086 -4.691 17.503 1.00 58.91 98 ARG A N 1
ATOM 777 C CA . ARG A 1 98 ? -17.608 -3.306 17.530 1.00 58.91 98 ARG A CA 1
ATOM 778 C C . ARG A 1 98 ? -16.525 -2.218 17.478 1.00 58.91 98 ARG A C 1
ATOM 780 O O . ARG A 1 98 ? -16.842 -1.088 17.128 1.00 58.91 98 ARG A O 1
ATOM 787 N N . MET A 1 99 ? -15.283 -2.552 17.829 1.00 57.91 99 MET A N 1
ATOM 788 C CA . MET A 1 99 ? -14.149 -1.627 17.932 1.00 57.91 99 MET A CA 1
ATOM 789 C C . MET A 1 99 ? -13.218 -1.632 16.703 1.00 57.91 99 MET A C 1
ATOM 791 O O . MET A 1 99 ? -12.314 -0.806 16.657 1.00 57.91 99 MET A O 1
ATOM 795 N N . MET A 1 100 ? -13.404 -2.531 15.722 1.00 52.53 100 MET A N 1
ATOM 796 C CA . MET A 1 100 ? -12.456 -2.713 14.600 1.00 52.53 100 MET A CA 1
ATOM 797 C C . MET A 1 100 ? -12.597 -1.713 13.444 1.00 52.53 100 MET A C 1
ATOM 799 O O . MET A 1 100 ? -11.723 -1.648 12.592 1.00 52.53 100 MET A O 1
ATOM 803 N N . PHE A 1 101 ? -13.671 -0.927 13.402 1.00 48.81 101 PHE A N 1
ATOM 804 C CA . PHE A 1 101 ? -13.821 0.168 12.442 1.00 48.81 101 PHE A CA 1
ATOM 805 C C . PHE A 1 101 ? -14.026 1.455 13.229 1.00 48.81 101 PHE A C 1
ATOM 807 O O . PHE A 1 101 ? -15.150 1.713 13.673 1.00 48.81 101 PHE A O 1
ATOM 814 N N . ARG A 1 102 ? -12.946 2.211 13.422 1.00 49.22 102 ARG A N 1
ATOM 815 C CA . ARG A 1 102 ? -13.010 3.600 13.880 1.00 49.22 102 ARG A CA 1
ATOM 816 C C . ARG A 1 102 ? -13.210 4.522 12.687 1.00 49.22 102 ARG A C 1
ATOM 818 O O . ARG A 1 102 ? -12.569 4.271 11.646 1.00 49.22 102 ARG A O 1
#

Organism: Toxocara canis (NCBI:txid6265)

Solvent-accessible surface area (backbone atoms only — not comparable to full-atom values): 5838 Å² total; per-residue (Å²): 129,57,72,68,58,51,47,52,48,53,53,48,47,54,56,44,34,78,77,50,73,59,60,54,68,62,49,42,55,46,60,76,67,43,61,41,64,62,50,26,51,50,51,50,57,44,33,75,75,31,77,74,41,43,61,51,52,54,53,48,53,52,50,40,60,75,73,44,66,94,77,63,55,58,33,53,50,42,42,49,50,51,52,52,49,51,60,71,42,45,65,60,50,38,70,78,34,72,78,79,70,127

Foldseek 3Di:
DDLVVLLVVLVVLVVVVVVHPRPLVVLLVVLVVDDLLSNLVSLLVVCLVDVVSVVVSVVSVVSNCVVDDPPSVSNVVNNVVSVVVCVVCVVVCCVVPVPSPD

Nearest PDB structures (foldseek):
  4fu3-assembly1_B  TM=6.330E-01  e=5.177E+00  Homo sapiens
  3rpu-assembly1_B  TM=2.711E-01  e=4.380E+00  Escherichia coli K-12

Mean predicted aligned error: 6.3 Å

pLDDT: mean 83.4, std 10.78, range [48.81, 94.94]